Protein AF-A0A9N9FG71-F1 (afdb_monomer)

Secondary structure (DSSP, 8-state):
-HHHHHHHHHHHHHHHHHHHHHHHHHHHHHHHHHHHHHHHHHHHHHHHHHHHHHT--TTT-SS--GGGS--SS--SSSSTT----HHHHHHHHH-S-TTTS-HHHHHHHHHHHHHHS-HHHHHHHHTT-S-HHHHHHHHHHHHHHHHHHHHHHHHHHTT-

Solvent-accessible surface area (backbone atoms only — not comparable to full-atom values): 9304 Å² total; per-residue (Å²): 115,70,65,62,50,54,55,50,50,55,50,51,52,51,50,52,52,50,52,52,51,52,50,50,52,50,51,50,53,51,50,52,53,51,52,49,55,48,52,55,50,50,51,55,49,48,54,49,36,55,53,44,58,75,68,63,52,68,92,77,46,93,70,86,51,73,86,75,52,69,61,72,51,74,61,95,50,96,59,97,69,69,69,94,45,62,66,44,29,47,39,53,74,52,42,88,59,55,86,75,56,52,68,71,59,52,50,53,52,48,54,56,49,44,68,73,33,33,57,72,62,48,55,64,62,46,65,79,53,88,53,66,71,58,41,51,57,41,48,56,51,31,46,53,49,35,53,42,47,50,53,56,46,48,58,56,59,78,71,107

Organism: NCBI:txid144679

Foldseek 3Di:
DVVVVVVVVVVVVVVVVVVVVVVVVVVVVVVVVVVVVVLVVLVVLLVVLVVLVVVDDLVPDLADFLVSHSDQFDDPDPPPDPDDDLVRSCCSQCNVPVVPDDLVNLLVSLVVVLVVLPLVVLCVSCVSHPDPVRSVVNSVSSVSSNVSSVVSNVVSVVVD

Sequence (160 aa):
RQEARRRKEKKKEKERARILAEEEEREQRRREKIARRYREKIKKKRELYFNMWKNFDIDAFSTIKAENIPWPYYNQDDDNTKKISKEGITEFLFDNDSADINEPDRRRILRQEQIKFHPDRWHRWIAKMQSEQEKNKILDRVNKISQILNALWNEVVEKS

Radius of gyration: 24.55 Å; Cα contacts (8 Å, |Δi|>4): 84; chains: 1; bounding box: 60×27×77 Å

Mean predicted aligned error: 8.65 Å

Nearest PDB structures (foldseek):
  4yvm-assembly1_A  TM=4.236E-01  e=7.773E+00  Helicobacter pylori

Structure (mmCIF, N/CA/C/O backbone):
data_AF-A0A9N9FG71-F1
#
_entry.id   AF-A0A9N9FG71-F1
#
loop_
_atom_site.group_PDB
_atom_site.id
_atom_site.type_symbol
_atom_site.label_atom_id
_atom_site.label_alt_id
_atom_site.label_comp_id
_atom_site.label_asym_id
_atom_site.label_entity_id
_atom_site.label_seq_id
_atom_site.pdbx_PDB_ins_code
_atom_site.Cartn_x
_atom_site.Cartn_y
_atom_site.Cartn_z
_atom_site.occupancy
_atom_site.B_iso_or_equiv
_atom_site.auth_seq_id
_atom_site.auth_comp_id
_atom_site.auth_asym_id
_atom_site.auth_atom_id
_atom_site.pdbx_PDB_model_num
ATOM 1 N N . ARG A 1 1 ? 41.593 5.408 -51.453 1.00 65.19 1 ARG A N 1
ATOM 2 C CA . ARG A 1 1 ? 41.447 6.369 -50.317 1.00 65.19 1 ARG A CA 1
ATOM 3 C C . ARG A 1 1 ? 40.000 6.483 -49.800 1.00 65.19 1 ARG A C 1
ATOM 5 O O . ARG A 1 1 ? 39.817 6.472 -48.589 1.00 65.19 1 ARG A O 1
ATOM 12 N N . GLN A 1 2 ? 38.977 6.541 -50.664 1.00 75.12 2 GLN A N 1
ATOM 13 C CA . GLN A 1 2 ? 37.553 6.606 -50.266 1.00 75.12 2 GLN A CA 1
ATOM 14 C C . GLN A 1 2 ? 37.050 5.352 -49.521 1.00 75.12 2 GLN A C 1
ATOM 16 O O . GLN A 1 2 ? 36.333 5.460 -48.530 1.00 75.12 2 GLN A O 1
ATOM 21 N N . GLU A 1 3 ? 37.484 4.161 -49.936 1.00 74.25 3 GLU A N 1
ATOM 22 C CA . GLU A 1 3 ? 37.064 2.899 -49.313 1.00 74.25 3 GLU A CA 1
ATOM 23 C C . GLU A 1 3 ? 37.586 2.735 -47.873 1.00 74.25 3 GLU A C 1
ATOM 25 O O . GLU A 1 3 ? 36.864 2.283 -46.986 1.00 74.25 3 GLU A O 1
ATOM 30 N N . ALA A 1 4 ? 38.809 3.202 -47.600 1.00 80.31 4 ALA A N 1
ATOM 31 C CA . ALA A 1 4 ? 39.377 3.225 -46.253 1.00 80.31 4 ALA A CA 1
ATOM 32 C C . ALA A 1 4 ? 38.608 4.170 -45.307 1.00 80.31 4 ALA A C 1
ATOM 34 O O . ALA A 1 4 ? 38.436 3.849 -44.131 1.00 80.31 4 ALA A O 1
ATOM 35 N N . ARG A 1 5 ? 38.093 5.303 -45.818 1.00 80.00 5 ARG A N 1
ATOM 36 C CA . ARG A 1 5 ? 37.226 6.216 -45.051 1.00 80.00 5 ARG A CA 1
ATOM 37 C C . ARG A 1 5 ? 35.878 5.567 -44.727 1.00 80.00 5 ARG A C 1
ATOM 39 O O . ARG A 1 5 ? 35.532 5.494 -43.551 1.00 80.00 5 ARG A O 1
ATOM 46 N N . ARG A 1 6 ? 35.209 4.962 -45.717 1.00 80.81 6 ARG A N 1
ATOM 47 C CA . ARG A 1 6 ? 33.943 4.226 -45.517 1.00 80.81 6 ARG A CA 1
ATOM 48 C C . ARG A 1 6 ? 34.079 3.060 -44.531 1.00 80.81 6 ARG A C 1
ATOM 50 O O . ARG A 1 6 ? 33.210 2.855 -43.689 1.00 80.81 6 ARG A O 1
ATOM 57 N N . ARG A 1 7 ? 35.182 2.302 -44.585 1.00 82.19 7 ARG A N 1
ATOM 58 C CA . ARG A 1 7 ? 35.462 1.222 -43.618 1.00 82.19 7 ARG A CA 1
ATOM 59 C C . ARG A 1 7 ? 35.691 1.764 -42.199 1.00 82.19 7 ARG A C 1
ATOM 61 O O . ARG A 1 7 ? 35.254 1.133 -41.240 1.00 82.19 7 ARG A O 1
ATOM 68 N N . LYS A 1 8 ? 36.345 2.923 -42.048 1.00 85.44 8 LYS A N 1
ATOM 69 C CA . LYS A 1 8 ? 36.572 3.573 -40.743 1.00 85.44 8 LYS A CA 1
ATOM 70 C C . LYS A 1 8 ? 35.279 4.148 -40.154 1.00 85.44 8 LYS A C 1
ATOM 72 O O . LYS A 1 8 ? 35.066 4.016 -38.954 1.00 85.44 8 LYS A O 1
ATOM 77 N N . GLU A 1 9 ? 34.414 4.728 -40.981 1.00 84.31 9 GLU A N 1
ATOM 78 C CA . GLU A 1 9 ? 33.092 5.229 -40.577 1.00 84.31 9 GLU A CA 1
ATOM 79 C C . GLU A 1 9 ? 32.175 4.094 -40.120 1.00 84.31 9 GLU A C 1
ATOM 81 O O . GLU A 1 9 ? 31.698 4.139 -38.991 1.00 84.31 9 GLU A O 1
ATOM 86 N N . LYS A 1 10 ? 32.061 3.011 -40.902 1.00 86.44 10 LYS A N 1
ATOM 87 C CA . LYS A 1 10 ? 31.292 1.818 -40.501 1.00 86.44 10 LYS A CA 1
ATOM 88 C C . LYS A 1 10 ? 31.784 1.202 -39.189 1.00 86.44 10 LYS A C 1
ATOM 90 O O . LYS A 1 10 ? 30.981 0.723 -38.398 1.00 86.44 10 LYS A O 1
ATOM 95 N N . LYS A 1 11 ? 33.100 1.198 -38.935 1.00 86.00 11 LYS A N 1
ATOM 96 C CA . LYS A 1 11 ? 33.653 0.729 -37.650 1.00 86.00 11 LYS A CA 1
ATOM 97 C C . LYS A 1 11 ? 33.271 1.651 -36.489 1.00 86.00 11 LYS A C 1
ATOM 99 O O . LYS A 1 11 ? 32.897 1.150 -35.438 1.00 86.00 11 LYS A O 1
ATOM 104 N N . LYS A 1 12 ? 33.329 2.973 -36.678 1.00 88.94 12 LYS A N 1
ATOM 105 C CA . LYS A 1 12 ? 32.913 3.947 -35.654 1.00 88.94 12 LYS A CA 1
ATOM 106 C C . LYS A 1 12 ? 31.417 3.874 -35.359 1.00 88.94 12 LYS A C 1
ATOM 108 O O . LYS A 1 12 ? 31.029 3.999 -34.207 1.00 88.94 12 LYS A O 1
ATOM 113 N N . GLU A 1 13 ? 30.595 3.683 -36.382 1.00 88.88 13 GLU A N 1
ATOM 114 C CA . GLU A 1 13 ? 29.147 3.533 -36.243 1.00 88.88 13 GLU A CA 1
ATOM 115 C C . GLU A 1 13 ? 28.789 2.253 -35.483 1.00 88.88 13 GLU A C 1
ATOM 117 O O . GLU A 1 13 ? 28.036 2.313 -34.517 1.00 88.88 13 GLU A O 1
ATOM 122 N N . LYS A 1 14 ? 29.416 1.120 -35.832 1.00 90.06 14 LYS A N 1
ATOM 123 C CA . LYS A 1 14 ? 29.264 -0.135 -35.082 1.00 90.06 14 LYS A CA 1
ATOM 124 C C . LYS A 1 14 ? 29.703 -0.008 -33.625 1.00 90.06 14 LYS A C 1
ATOM 126 O O . LYS A 1 14 ? 29.020 -0.524 -32.751 1.00 90.06 14 LYS A O 1
ATOM 131 N N . GLU A 1 15 ? 30.810 0.683 -33.362 1.00 90.38 15 GLU A N 1
ATOM 132 C CA . GLU A 1 15 ? 31.286 0.894 -31.991 1.00 90.38 15 GLU A CA 1
ATOM 133 C C . GLU A 1 15 ? 30.321 1.775 -31.188 1.00 90.38 15 GLU A C 1
ATOM 135 O O . GLU A 1 15 ? 29.976 1.438 -30.062 1.00 90.38 15 GLU A O 1
ATOM 140 N N . ARG A 1 16 ? 29.806 2.859 -31.785 1.00 90.56 16 ARG A N 1
ATOM 141 C CA . ARG A 1 16 ? 28.787 3.715 -31.154 1.00 90.56 16 ARG A CA 1
ATOM 142 C C . ARG A 1 16 ? 27.496 2.955 -30.863 1.00 90.56 16 ARG A C 1
ATOM 144 O O . ARG A 1 16 ? 26.962 3.091 -29.770 1.00 90.56 16 ARG A O 1
ATOM 151 N N . ALA A 1 17 ? 27.026 2.144 -31.811 1.00 91.81 17 ALA A N 1
ATOM 152 C CA . ALA A 1 17 ? 25.844 1.309 -31.622 1.00 91.81 17 ALA A CA 1
ATOM 153 C C . ALA A 1 17 ? 26.053 0.277 -30.502 1.00 91.81 17 ALA A C 1
ATOM 155 O O . ALA A 1 17 ? 25.154 0.067 -29.694 1.00 91.81 17 ALA A O 1
ATOM 156 N N . ARG A 1 18 ? 27.250 -0.320 -30.407 1.00 92.69 18 ARG A N 1
ATOM 157 C CA . ARG A 1 18 ? 27.588 -1.258 -29.328 1.00 92.69 18 ARG A CA 1
ATOM 158 C C . ARG A 1 18 ? 27.595 -0.579 -27.959 1.00 92.69 18 ARG A C 1
ATOM 160 O O . ARG A 1 18 ? 27.042 -1.135 -27.022 1.00 92.69 18 ARG A O 1
ATOM 167 N N . ILE A 1 19 ? 28.194 0.609 -27.856 1.00 92.62 19 ILE A N 1
ATOM 168 C CA . ILE A 1 19 ? 28.235 1.383 -26.607 1.00 92.62 19 ILE A CA 1
ATOM 169 C C . ILE A 1 19 ? 26.820 1.777 -26.170 1.00 92.62 19 ILE A C 1
ATOM 171 O O . ILE A 1 19 ? 26.484 1.602 -25.005 1.00 92.62 19 ILE A O 1
ATOM 175 N N . LEU A 1 20 ? 25.984 2.253 -27.099 1.00 93.44 20 LEU A N 1
ATOM 176 C CA . LEU A 1 20 ? 24.602 2.632 -26.796 1.00 93.44 20 LEU A CA 1
ATOM 177 C C . LEU A 1 20 ? 23.775 1.429 -26.319 1.00 93.44 20 LEU A C 1
ATOM 179 O O . LEU A 1 20 ? 23.074 1.534 -25.319 1.00 93.44 20 LEU A O 1
ATOM 183 N N . ALA A 1 21 ? 23.903 0.281 -26.991 1.00 92.31 21 ALA A N 1
ATOM 184 C CA . ALA A 1 21 ? 23.223 -0.946 -26.584 1.00 92.31 21 ALA A CA 1
ATOM 185 C C . ALA A 1 21 ? 23.689 -1.437 -25.202 1.00 92.31 21 ALA A C 1
ATOM 187 O O . ALA A 1 21 ? 22.872 -1.869 -24.395 1.00 92.31 21 ALA A O 1
ATOM 188 N N . GLU A 1 22 ? 24.988 -1.339 -24.896 1.00 93.62 22 GLU A N 1
ATOM 189 C CA . GLU A 1 22 ? 25.521 -1.702 -23.577 1.00 93.62 22 GLU A CA 1
ATOM 190 C C . GLU A 1 22 ? 25.025 -0.749 -22.474 1.00 93.62 22 GLU A C 1
ATOM 192 O O . GLU A 1 22 ? 24.745 -1.180 -21.353 1.00 93.62 22 GLU A O 1
ATOM 197 N N . GLU A 1 23 ? 24.898 0.546 -22.773 1.00 93.00 23 GLU A N 1
ATOM 198 C CA . GLU A 1 23 ? 24.355 1.540 -21.844 1.00 93.00 23 GLU A CA 1
ATOM 199 C C . GLU A 1 23 ? 22.861 1.311 -21.578 1.00 93.00 23 GLU A C 1
ATOM 201 O O . GLU A 1 23 ? 22.437 1.315 -20.419 1.00 93.00 23 GLU A O 1
ATOM 206 N N . GLU A 1 24 ? 22.082 1.026 -22.623 1.00 92.44 24 GLU A N 1
ATOM 207 C CA . GLU A 1 24 ? 20.663 0.686 -22.513 1.00 92.44 24 GLU A CA 1
ATOM 208 C C . GLU A 1 24 ? 20.455 -0.609 -21.716 1.00 92.44 24 GLU A C 1
ATOM 210 O O . GLU A 1 24 ? 19.662 -0.633 -20.772 1.00 92.44 24 GLU A O 1
ATOM 215 N N . GLU A 1 25 ? 21.233 -1.657 -22.000 1.00 93.75 25 GLU A N 1
ATOM 216 C CA . GLU A 1 25 ? 21.188 -2.915 -21.249 1.00 93.75 25 GLU A CA 1
ATOM 217 C C . GLU A 1 25 ? 21.558 -2.700 -19.772 1.00 93.75 25 GLU A C 1
ATOM 219 O O . GLU A 1 25 ? 20.933 -3.261 -18.863 1.00 93.75 25 GLU A O 1
ATOM 224 N N . ARG A 1 26 ? 2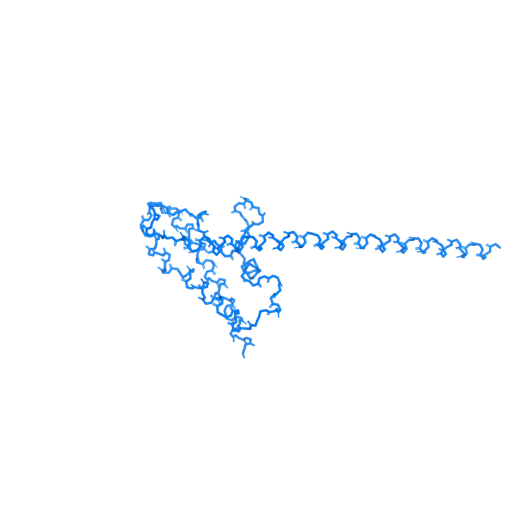2.560 -1.858 -19.494 1.00 93.06 26 ARG A N 1
ATOM 225 C CA . ARG A 1 26 ? 22.974 -1.526 -18.125 1.00 93.06 26 ARG A CA 1
ATOM 226 C C . ARG A 1 26 ? 21.880 -0.769 -17.376 1.00 93.06 26 ARG A C 1
ATOM 228 O O . ARG A 1 26 ? 21.626 -1.077 -16.206 1.00 93.06 26 ARG A O 1
ATOM 235 N N . GLU A 1 27 ? 21.238 0.193 -18.024 1.00 91.56 27 GLU A N 1
ATOM 236 C CA . GLU A 1 27 ? 20.142 0.963 -17.440 1.00 91.56 27 GLU A CA 1
ATOM 237 C C . GLU A 1 27 ? 18.903 0.085 -17.218 1.00 91.56 27 GLU A C 1
ATOM 239 O O . GLU A 1 27 ? 18.298 0.132 -16.143 1.00 91.56 27 GLU A O 1
ATOM 244 N N . GLN A 1 28 ? 18.580 -0.806 -18.156 1.00 91.50 28 GLN A N 1
ATOM 245 C CA . GLN A 1 28 ? 17.510 -1.785 -17.991 1.00 91.50 28 GLN A CA 1
ATOM 246 C C . GLN A 1 28 ? 17.776 -2.710 -16.796 1.00 91.50 28 GLN A C 1
ATOM 248 O O . GLN A 1 28 ? 16.940 -2.810 -15.894 1.00 91.50 28 GLN A O 1
ATOM 253 N N . ARG A 1 29 ? 18.978 -3.293 -16.696 1.00 92.38 29 ARG A N 1
ATOM 254 C CA . ARG A 1 29 ? 19.379 -4.118 -15.540 1.00 92.38 29 ARG A CA 1
ATOM 255 C C . ARG A 1 29 ? 19.304 -3.344 -14.225 1.00 92.38 29 ARG A C 1
ATOM 257 O O . ARG A 1 29 ? 18.934 -3.904 -13.188 1.00 92.38 29 ARG A O 1
ATOM 264 N N . ARG A 1 30 ? 19.649 -2.052 -14.232 1.00 91.38 30 ARG A N 1
ATOM 265 C CA . ARG A 1 30 ? 19.538 -1.185 -13.051 1.00 91.38 30 ARG A CA 1
ATOM 266 C C . ARG A 1 30 ? 18.079 -1.005 -12.635 1.00 91.38 30 ARG A C 1
ATOM 268 O O . ARG A 1 30 ? 17.775 -1.175 -11.451 1.00 91.38 30 ARG A O 1
ATOM 275 N N . ARG A 1 31 ? 17.185 -0.712 -13.581 1.00 88.56 31 ARG A N 1
ATOM 276 C CA . ARG A 1 31 ? 15.739 -0.571 -13.340 1.00 88.56 31 ARG A CA 1
ATOM 277 C C . ARG A 1 31 ? 15.128 -1.865 -12.824 1.00 88.56 31 ARG A C 1
ATOM 279 O O . ARG A 1 31 ? 14.450 -1.844 -11.800 1.00 88.56 31 ARG A O 1
ATOM 286 N N . GLU A 1 32 ? 15.448 -2.995 -13.446 1.00 88.25 32 GLU A N 1
ATOM 287 C CA . GLU A 1 32 ? 14.991 -4.320 -13.015 1.00 88.25 32 GLU A CA 1
ATOM 288 C C . GLU A 1 32 ? 15.451 -4.644 -11.591 1.00 88.25 32 GLU A C 1
ATOM 290 O O . GLU A 1 32 ? 14.663 -5.111 -10.767 1.00 88.25 32 GLU A O 1
ATOM 295 N N . LYS A 1 33 ? 16.710 -4.336 -11.256 1.00 89.50 33 LYS A N 1
ATOM 296 C CA . LYS A 1 33 ? 17.247 -4.534 -9.903 1.00 89.50 33 LYS A CA 1
ATOM 297 C C . LYS A 1 33 ? 16.529 -3.670 -8.866 1.00 89.50 33 LYS A C 1
ATOM 299 O O . LYS A 1 33 ? 16.273 -4.148 -7.758 1.00 89.50 33 LYS A O 1
ATOM 304 N N . ILE A 1 34 ? 16.220 -2.414 -9.194 1.00 86.81 34 ILE A N 1
ATOM 305 C CA . ILE A 1 34 ? 15.466 -1.508 -8.314 1.00 86.81 34 ILE A CA 1
ATOM 306 C C . ILE A 1 34 ? 14.036 -2.023 -8.133 1.00 86.81 34 ILE A C 1
ATOM 308 O O . ILE A 1 34 ? 13.595 -2.183 -6.995 1.00 86.81 34 ILE A O 1
ATOM 312 N N . ALA A 1 35 ? 13.354 -2.363 -9.226 1.00 84.06 35 ALA A N 1
ATOM 313 C CA . ALA A 1 35 ? 11.994 -2.889 -9.201 1.00 84.06 35 ALA A CA 1
ATOM 314 C C . ALA A 1 35 ? 11.907 -4.199 -8.404 1.00 84.06 35 ALA A C 1
ATOM 316 O O . ALA A 1 35 ? 11.020 -4.358 -7.568 1.00 84.06 35 ALA A O 1
ATOM 317 N N . ARG A 1 36 ? 12.872 -5.112 -8.574 1.00 85.56 36 ARG A N 1
ATOM 318 C CA . ARG A 1 36 ? 12.936 -6.363 -7.803 1.00 85.56 36 ARG A CA 1
ATOM 319 C C . ARG A 1 36 ? 13.084 -6.103 -6.307 1.00 85.56 36 ARG A C 1
ATOM 321 O O . ARG A 1 36 ? 12.324 -6.652 -5.517 1.00 85.56 36 ARG A O 1
ATOM 328 N N . ARG A 1 37 ? 14.022 -5.233 -5.915 1.00 86.31 37 ARG A N 1
ATOM 329 C CA . ARG A 1 37 ? 14.210 -4.847 -4.505 1.00 86.31 37 ARG A CA 1
ATOM 330 C C . ARG A 1 37 ? 12.957 -4.204 -3.921 1.00 86.31 37 ARG A C 1
ATOM 332 O O . ARG A 1 37 ? 12.653 -4.414 -2.752 1.00 86.31 37 ARG A O 1
ATOM 339 N N . TYR A 1 38 ? 12.252 -3.409 -4.717 1.00 82.75 38 TYR A N 1
ATOM 340 C CA . TYR A 1 38 ? 11.008 -2.780 -4.302 1.00 82.75 38 TYR A CA 1
ATOM 341 C C . TYR A 1 38 ? 9.899 -3.818 -4.071 1.00 82.75 38 TYR A C 1
ATOM 343 O O . TYR A 1 38 ? 9.329 -3.847 -2.982 1.00 82.75 38 TYR A O 1
ATOM 351 N N . ARG A 1 39 ? 9.699 -4.758 -5.004 1.00 82.12 39 ARG A N 1
ATOM 352 C CA . ARG A 1 39 ? 8.758 -5.883 -4.842 1.00 82.12 39 ARG A CA 1
ATOM 353 C C . ARG A 1 39 ? 9.065 -6.737 -3.611 1.00 82.12 39 ARG A C 1
ATOM 355 O O . ARG A 1 39 ? 8.173 -7.022 -2.819 1.00 82.12 39 ARG A O 1
ATOM 362 N N . GLU A 1 40 ? 10.333 -7.088 -3.392 1.00 85.44 40 GLU A N 1
ATOM 363 C CA . GLU A 1 40 ? 10.756 -7.844 -2.202 1.00 85.44 40 GLU A CA 1
ATOM 364 C C . GLU A 1 40 ? 10.428 -7.105 -0.894 1.00 85.44 40 GLU A C 1
ATOM 366 O O . GLU A 1 40 ? 10.014 -7.728 0.087 1.00 85.44 40 GLU A O 1
ATOM 371 N N . LYS A 1 41 ? 10.585 -5.775 -0.868 1.00 83.56 41 LYS A N 1
ATOM 372 C CA . LYS A 1 41 ? 10.220 -4.949 0.291 1.00 83.56 41 LYS A CA 1
ATOM 373 C C . LYS A 1 41 ? 8.712 -4.941 0.531 1.00 83.56 41 LYS A C 1
ATOM 375 O O . LYS A 1 41 ? 8.299 -5.144 1.673 1.00 83.56 41 LY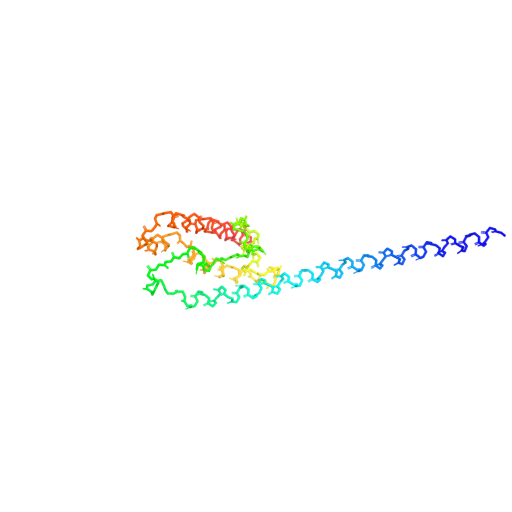S A O 1
ATOM 380 N N . ILE A 1 42 ? 7.906 -4.743 -0.514 1.00 82.25 42 ILE A N 1
ATOM 381 C CA . ILE A 1 42 ? 6.439 -4.772 -0.408 1.00 82.25 42 ILE A CA 1
ATOM 382 C C . ILE A 1 42 ? 5.979 -6.134 0.099 1.00 82.25 42 ILE A C 1
ATOM 384 O O . ILE A 1 42 ? 5.220 -6.188 1.063 1.00 82.25 42 ILE A O 1
ATOM 388 N N . LYS A 1 43 ? 6.498 -7.229 -0.468 1.00 84.50 43 LYS A N 1
ATOM 389 C CA . LYS A 1 43 ? 6.160 -8.593 -0.045 1.00 84.50 43 LYS A CA 1
ATOM 390 C C . LYS A 1 43 ? 6.397 -8.805 1.452 1.00 84.50 43 LYS A C 1
ATOM 392 O O . LYS A 1 43 ? 5.473 -9.185 2.167 1.00 84.50 43 LYS A O 1
ATOM 397 N N . LYS A 1 44 ? 7.591 -8.466 1.953 1.00 85.50 44 LYS A N 1
ATOM 398 C CA . LYS A 1 44 ? 7.909 -8.556 3.391 1.00 85.50 44 LYS A CA 1
ATOM 399 C C . LYS A 1 44 ? 6.974 -7.702 4.249 1.00 85.50 44 LYS A C 1
ATOM 401 O O . LYS A 1 44 ? 6.585 -8.104 5.340 1.00 85.50 44 LYS A O 1
ATOM 406 N N . LYS A 1 45 ? 6.601 -6.511 3.776 1.00 83.44 45 LYS A N 1
ATOM 407 C CA . LYS A 1 45 ? 5.677 -5.626 4.497 1.00 83.44 45 LYS A CA 1
ATOM 408 C C . LYS A 1 45 ? 4.242 -6.152 4.489 1.00 83.44 45 LYS A C 1
ATOM 410 O O . LYS A 1 45 ? 3.581 -6.033 5.512 1.00 83.44 45 LYS A O 1
ATOM 415 N N . ARG A 1 46 ? 3.784 -6.785 3.406 1.00 85.50 46 ARG A N 1
ATOM 416 C CA . ARG A 1 46 ? 2.493 -7.494 3.359 1.00 85.50 46 ARG A CA 1
ATOM 417 C C . ARG A 1 46 ? 2.473 -8.659 4.345 1.00 85.50 46 ARG A C 1
ATOM 419 O O . ARG A 1 46 ? 1.522 -8.791 5.106 1.00 85.50 46 ARG A O 1
ATOM 426 N N . GLU A 1 47 ? 3.538 -9.458 4.391 1.00 86.44 47 GLU A N 1
ATOM 427 C CA . GLU A 1 47 ? 3.684 -10.541 5.375 1.00 86.44 47 GLU A CA 1
ATOM 428 C C . GLU A 1 47 ? 3.600 -10.004 6.812 1.00 86.44 47 GLU A C 1
ATOM 430 O O . GLU A 1 47 ? 2.828 -10.518 7.624 1.00 86.44 47 GLU A O 1
ATOM 435 N N . LEU A 1 48 ? 4.320 -8.916 7.111 1.00 85.62 48 LEU A N 1
ATOM 436 C CA . LEU A 1 48 ? 4.233 -8.234 8.405 1.00 85.62 48 LEU A CA 1
ATOM 437 C C . LEU A 1 48 ? 2.827 -7.698 8.686 1.00 85.62 48 LEU A C 1
ATOM 439 O O . LEU A 1 48 ? 2.330 -7.893 9.787 1.00 85.62 48 LEU A O 1
ATOM 443 N N . TYR A 1 49 ? 2.163 -7.083 7.708 1.00 89.12 49 TYR A N 1
ATOM 444 C CA . TYR A 1 49 ? 0.792 -6.585 7.828 1.00 89.12 49 TYR A CA 1
ATOM 445 C C . TYR A 1 49 ? -0.194 -7.695 8.204 1.00 89.12 49 TYR A C 1
ATOM 447 O O . TYR A 1 49 ? -0.970 -7.538 9.147 1.00 89.12 49 TYR A O 1
ATOM 455 N N . PHE A 1 50 ? -0.138 -8.845 7.525 1.00 84.75 50 PHE A N 1
ATOM 456 C CA . PHE A 1 50 ? -0.999 -9.979 7.858 1.00 84.75 50 PHE A CA 1
ATOM 457 C C . PHE A 1 50 ? -0.687 -10.543 9.245 1.00 84.75 50 PHE A C 1
ATOM 459 O O . PHE A 1 50 ? -1.608 -10.878 9.987 1.00 84.75 50 PHE A O 1
ATOM 466 N N . ASN A 1 51 ? 0.591 -10.617 9.620 1.00 85.81 51 ASN A N 1
ATOM 467 C CA . ASN A 1 51 ? 0.997 -11.077 10.948 1.00 85.81 51 ASN A CA 1
ATOM 468 C C . ASN A 1 51 ? 0.579 -10.104 12.056 1.00 85.81 51 ASN A C 1
ATOM 470 O O . ASN A 1 51 ? 0.116 -10.545 13.104 1.00 85.81 51 ASN A O 1
ATOM 474 N N . MET A 1 52 ? 0.682 -8.795 11.818 1.00 85.62 52 MET A N 1
ATOM 475 C CA . MET A 1 52 ? 0.193 -7.775 12.740 1.00 85.62 52 MET A CA 1
ATOM 476 C C . MET A 1 52 ? -1.305 -7.941 12.954 1.00 85.62 52 MET A C 1
ATOM 478 O O . MET A 1 52 ? -1.712 -8.063 14.097 1.00 85.62 52 MET A O 1
ATOM 482 N N . TRP A 1 53 ? -2.108 -8.055 11.891 1.00 87.19 53 TRP A N 1
ATOM 483 C CA . TRP A 1 53 ? -3.555 -8.259 12.019 1.00 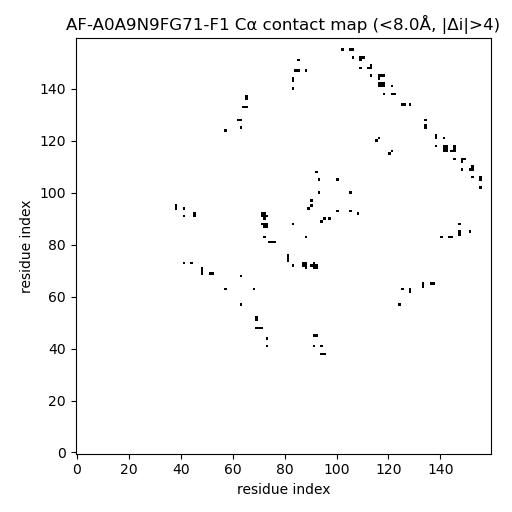87.19 53 TRP A CA 1
ATOM 484 C C . TRP A 1 53 ? -3.949 -9.544 12.752 1.00 87.19 53 TRP A C 1
ATOM 486 O O . TRP A 1 53 ? -4.956 -9.534 13.452 1.00 87.19 53 TRP A O 1
ATOM 496 N N . LYS A 1 54 ? -3.179 -10.633 12.625 1.00 83.94 54 LYS A N 1
ATOM 497 C CA . LYS A 1 54 ? -3.423 -11.874 13.387 1.00 83.94 54 LYS A CA 1
ATOM 498 C C . LYS A 1 54 ? -3.263 -11.676 14.892 1.00 83.94 54 LYS A C 1
ATOM 500 O O . LYS A 1 54 ? -4.000 -12.278 15.660 1.00 83.94 54 LYS A O 1
ATOM 505 N N . ASN A 1 55 ? -2.309 -10.839 15.283 1.00 79.44 55 ASN A N 1
ATOM 506 C CA . ASN A 1 55 ? -1.994 -10.546 16.678 1.00 79.44 55 ASN A CA 1
ATOM 507 C C . ASN A 1 55 ? -2.624 -9.227 17.153 1.00 79.44 55 ASN A C 1
ATOM 509 O O . ASN A 1 55 ? -2.339 -8.772 18.259 1.00 79.44 55 ASN A O 1
ATOM 513 N N . PHE A 1 56 ? -3.427 -8.572 16.308 1.00 79.06 56 PHE A N 1
ATOM 514 C CA . PHE A 1 56 ? -4.002 -7.271 16.608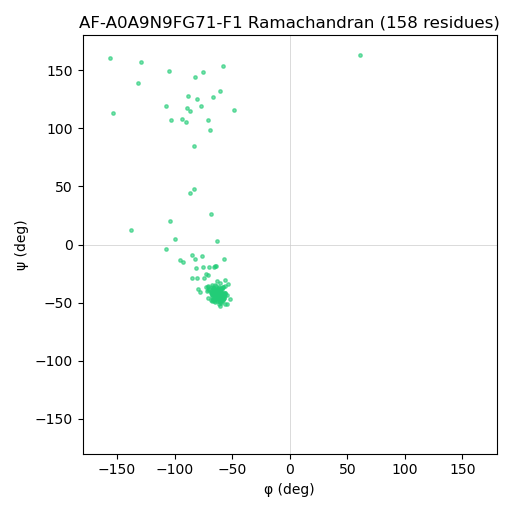 1.00 79.06 56 PHE A CA 1
ATOM 515 C C . PHE A 1 56 ? -5.254 -7.460 17.459 1.00 79.06 56 PHE A C 1
ATOM 517 O O . PHE A 1 56 ? -6.372 -7.514 16.946 1.00 79.06 56 PHE A O 1
ATOM 524 N N . ASP A 1 57 ? -5.038 -7.580 18.764 1.00 71.06 57 ASP A N 1
ATOM 525 C CA . ASP A 1 57 ? -6.096 -7.627 19.763 1.00 71.06 57 ASP A CA 1
ATOM 526 C C . ASP A 1 57 ? -6.215 -6.282 20.480 1.00 71.06 57 ASP A C 1
ATOM 528 O O . ASP A 1 57 ? -5.388 -5.893 21.298 1.00 71.06 57 ASP A O 1
ATOM 532 N N . ILE A 1 58 ? -7.280 -5.562 20.163 1.00 64.38 58 ILE A N 1
ATOM 533 C CA . ILE A 1 58 ? -7.536 -4.218 20.677 1.00 64.38 58 ILE A CA 1
ATOM 534 C C . ILE A 1 58 ? -7.989 -4.199 22.118 1.00 64.38 58 ILE A C 1
ATOM 536 O O . ILE A 1 58 ? -7.709 -3.222 22.809 1.00 64.38 58 ILE A O 1
ATOM 540 N N . ASP A 1 59 ? -8.646 -5.255 22.584 1.00 64.00 59 ASP A N 1
ATOM 541 C CA . ASP A 1 59 ? -9.020 -5.334 23.989 1.00 64.00 59 ASP A CA 1
ATOM 542 C C . ASP A 1 59 ? -7.797 -5.661 24.863 1.00 64.00 59 ASP A C 1
ATOM 544 O O . ASP A 1 59 ? -7.783 -5.312 26.044 1.00 64.00 59 ASP A O 1
ATOM 548 N N . ALA A 1 60 ? -6.728 -6.208 24.269 1.00 62.22 60 ALA A N 1
ATOM 549 C CA . ALA A 1 60 ? -5.426 -6.367 24.914 1.00 62.22 60 ALA A CA 1
ATOM 550 C C . ALA A 1 60 ? -4.559 -5.089 24.902 1.00 62.22 60 ALA A C 1
ATOM 552 O O . ALA A 1 60 ? -3.639 -4.966 25.716 1.00 62.22 60 ALA A O 1
ATOM 553 N N . PHE A 1 61 ? -4.822 -4.118 24.017 1.00 63.34 61 PHE A N 1
ATOM 554 C CA . PHE A 1 61 ? -4.044 -2.877 23.954 1.00 63.34 61 PHE A CA 1
ATOM 555 C C . PHE A 1 61 ? -4.633 -1.792 24.865 1.00 63.34 61 PHE A C 1
ATOM 557 O O . PHE A 1 61 ? -5.593 -1.107 24.519 1.00 63.34 61 PHE A O 1
ATOM 564 N N . SER A 1 62 ? -3.977 -1.541 26.002 1.00 59.69 62 SER A N 1
ATOM 565 C CA . SER A 1 62 ? -4.293 -0.410 26.892 1.00 59.69 62 SER A CA 1
ATOM 566 C C . SER A 1 62 ? -4.047 0.962 26.244 1.00 59.69 62 SER A C 1
ATOM 568 O O . SER A 1 62 ? -4.564 1.980 26.704 1.00 59.69 62 SER A O 1
ATOM 570 N N . THR A 1 63 ? -3.255 1.025 25.169 1.00 66.62 63 THR A N 1
ATOM 571 C CA . THR A 1 63 ? -3.013 2.246 24.392 1.00 66.62 63 THR A CA 1
ATOM 572 C C . THR A 1 63 ? -2.653 1.889 22.950 1.00 66.62 63 THR A C 1
ATOM 574 O O . THR A 1 63 ? -1.591 1.329 22.680 1.00 66.62 63 THR A O 1
ATOM 577 N N . ILE A 1 64 ? -3.524 2.239 22.002 1.00 74.75 64 ILE A N 1
ATOM 578 C CA . ILE A 1 64 ? -3.253 2.097 20.567 1.00 74.75 64 ILE A CA 1
ATOM 579 C C . ILE A 1 64 ? -2.560 3.369 20.085 1.00 74.75 64 ILE A C 1
ATOM 581 O O . ILE A 1 64 ? -3.058 4.469 20.302 1.00 74.75 64 ILE A O 1
ATOM 585 N N . LYS A 1 65 ? -1.415 3.223 19.419 1.00 78.94 65 LYS A N 1
ATOM 586 C CA . LYS A 1 65 ? -0.761 4.314 18.685 1.00 78.94 65 LYS A CA 1
ATOM 587 C C . LYS A 1 65 ? -0.978 4.114 17.193 1.00 78.94 65 LYS A C 1
ATOM 589 O O . LYS A 1 65 ? -1.012 2.974 16.729 1.00 78.94 65 LYS A O 1
ATOM 594 N N . ALA A 1 66 ? -1.045 5.198 16.430 1.00 78.94 66 ALA A N 1
ATOM 595 C CA . ALA A 1 66 ? -1.191 5.172 14.980 1.00 78.94 66 ALA A CA 1
ATOM 596 C C . ALA A 1 66 ? -0.077 4.367 14.296 1.00 78.94 66 ALA A C 1
ATOM 598 O O . ALA A 1 66 ? -0.306 3.754 13.260 1.00 78.94 66 ALA A O 1
ATOM 599 N N . GLU A 1 67 ? 1.119 4.339 14.876 1.00 78.88 67 GLU A N 1
ATOM 600 C CA . GLU A 1 67 ? 2.272 3.574 14.381 1.00 78.88 67 GLU A CA 1
ATOM 601 C C . GLU A 1 67 ? 2.109 2.058 14.560 1.00 78.88 67 GLU A C 1
ATOM 603 O O . GLU A 1 67 ? 2.654 1.282 13.780 1.00 78.88 67 GLU A O 1
ATOM 608 N N . ASN A 1 68 ? 1.312 1.634 15.545 1.00 79.00 68 ASN A N 1
ATOM 609 C CA . ASN A 1 68 ? 1.066 0.223 15.842 1.00 79.00 68 ASN A CA 1
ATOM 610 C C . ASN A 1 68 ? -0.060 -0.365 14.982 1.00 79.00 68 ASN A C 1
ATOM 612 O O . ASN A 1 68 ? -0.295 -1.573 15.014 1.00 79.00 68 ASN A O 1
ATOM 616 N N . ILE A 1 69 ? -0.778 0.475 14.233 1.00 84.62 69 ILE A N 1
ATOM 617 C CA . ILE A 1 69 ? -1.862 0.032 13.366 1.00 84.62 69 ILE A CA 1
ATOM 618 C C . ILE A 1 69 ? -1.264 -0.504 12.060 1.00 84.62 69 ILE A C 1
ATOM 620 O O . ILE A 1 69 ? -0.532 0.215 11.375 1.00 84.62 69 ILE A O 1
ATOM 624 N N . PRO A 1 70 ? -1.591 -1.744 11.667 1.00 87.88 70 PRO A N 1
ATOM 625 C CA . PRO A 1 70 ? -1.189 -2.277 10.373 1.00 87.88 70 PRO A CA 1
ATOM 626 C C . PRO A 1 70 ? -1.943 -1.566 9.243 1.00 87.88 70 PRO A C 1
ATOM 628 O O . PRO A 1 70 ? -3.083 -1.900 8.936 1.00 87.88 70 PRO A O 1
ATOM 631 N N . TRP A 1 71 ? -1.309 -0.580 8.608 1.00 89.06 71 TRP A N 1
ATOM 632 C CA . TRP A 1 71 ? -1.888 0.156 7.480 1.00 89.06 71 TRP A CA 1
ATOM 633 C C . TRP A 1 71 ? -1.715 -0.595 6.149 1.00 89.06 71 TRP A C 1
ATOM 635 O O . TRP A 1 71 ? -0.660 -1.194 5.931 1.00 89.06 71 TRP A O 1
ATOM 645 N N . PRO A 1 72 ? -2.692 -0.540 5.221 1.00 89.06 72 PRO A N 1
ATOM 646 C CA . PRO A 1 72 ? -2.683 -1.323 3.988 1.00 89.06 72 PRO A CA 1
ATOM 647 C C . PRO A 1 72 ? -1.920 -0.597 2.867 1.00 89.06 72 PRO A C 1
ATOM 649 O O . PRO A 1 72 ? -2.402 -0.486 1.743 1.00 89.06 72 PRO A O 1
ATOM 652 N N . TYR A 1 73 ? -0.759 -0.025 3.182 1.00 84.12 73 TYR A N 1
ATOM 653 C CA . TYR A 1 73 ? 0.097 0.653 2.212 1.00 84.12 73 TYR A CA 1
ATOM 654 C C . TYR A 1 73 ? 1.550 0.690 2.677 1.00 84.12 73 TYR A C 1
ATOM 656 O O . TYR A 1 73 ? 1.852 0.566 3.866 1.00 84.12 73 TYR A O 1
ATOM 664 N N . TYR A 1 74 ? 2.459 0.902 1.727 1.00 70.19 74 TYR A N 1
ATOM 665 C CA . TYR A 1 74 ? 3.886 1.006 1.997 1.00 70.19 74 TYR A CA 1
ATOM 666 C C . TYR A 1 74 ? 4.383 2.450 1.866 1.00 70.19 74 TYR A C 1
ATOM 668 O O . TYR A 1 74 ? 4.347 3.034 0.786 1.00 70.19 74 TYR A O 1
ATOM 676 N N . ASN A 1 75 ? 4.909 3.004 2.962 1.00 62.38 75 ASN A N 1
ATOM 677 C CA . ASN A 1 75 ? 5.727 4.213 2.918 1.00 62.38 75 ASN A CA 1
ATOM 678 C C . ASN A 1 75 ? 7.186 3.803 2.720 1.00 62.38 75 ASN A C 1
ATOM 680 O O . ASN A 1 75 ? 7.766 3.087 3.532 1.00 62.38 75 ASN A O 1
ATOM 684 N N . GLN A 1 76 ? 7.759 4.226 1.596 1.00 49.88 76 GLN A N 1
ATOM 685 C CA . GLN A 1 76 ? 9.138 3.910 1.215 1.00 49.88 76 GLN A CA 1
ATOM 686 C C . GLN A 1 76 ? 10.193 4.522 2.150 1.00 49.88 76 GLN A C 1
ATOM 688 O O . GLN A 1 76 ? 11.310 4.013 2.169 1.00 49.88 76 GLN A O 1
ATOM 693 N N . ASP A 1 77 ? 9.831 5.546 2.923 1.00 47.59 77 ASP A N 1
ATOM 694 C CA . ASP A 1 77 ? 10.715 6.255 3.842 1.00 47.59 77 ASP A CA 1
ATOM 695 C C . ASP A 1 77 ? 10.009 6.383 5.197 1.00 47.59 77 ASP A C 1
ATOM 697 O O . ASP A 1 77 ? 8.811 6.672 5.237 1.00 47.59 77 ASP A O 1
ATOM 701 N N . ASP A 1 78 ? 10.748 6.183 6.293 1.00 44.38 78 ASP A N 1
ATOM 702 C CA . ASP A 1 78 ? 10.311 6.446 7.679 1.00 44.38 78 ASP A CA 1
ATOM 703 C C . ASP A 1 78 ? 10.017 7.939 7.934 1.00 44.38 78 ASP A C 1
ATOM 705 O O . ASP A 1 78 ? 9.662 8.340 9.041 1.00 44.38 78 ASP A O 1
ATOM 709 N N . ASP A 1 79 ? 10.131 8.770 6.897 1.00 39.75 79 ASP A N 1
ATOM 710 C CA . ASP A 1 79 ? 9.648 10.133 6.915 1.00 39.75 79 ASP A CA 1
ATOM 711 C C . ASP A 1 79 ? 8.125 10.119 6.736 1.00 39.75 79 ASP A C 1
ATOM 713 O O . ASP A 1 79 ? 7.571 9.611 5.755 1.00 39.75 79 ASP A O 1
ATOM 717 N N . ASN A 1 80 ? 7.436 10.637 7.746 1.00 43.38 80 ASN A N 1
ATOM 718 C CA . ASN A 1 80 ? 6.023 10.435 8.082 1.00 43.38 80 ASN A CA 1
ATOM 719 C C . ASN A 1 80 ? 5.022 11.057 7.070 1.00 43.38 80 ASN A C 1
ATOM 721 O O . ASN A 1 80 ? 3.906 11.431 7.432 1.00 43.38 80 ASN A O 1
ATOM 725 N N . THR A 1 81 ? 5.412 11.221 5.801 1.00 42.94 81 THR A N 1
ATOM 726 C CA . THR A 1 81 ? 4.738 12.062 4.800 1.00 42.94 81 THR A CA 1
ATOM 727 C C . THR A 1 81 ? 4.610 11.456 3.397 1.00 42.94 81 THR A C 1
ATOM 729 O O . THR A 1 81 ? 4.162 12.151 2.480 1.00 42.94 81 THR A O 1
ATOM 732 N N . LYS A 1 82 ? 4.855 10.152 3.186 1.00 51.34 82 LYS A N 1
ATOM 733 C CA . LYS A 1 82 ? 4.303 9.494 1.985 1.00 51.34 82 LYS A CA 1
ATOM 734 C C . LYS A 1 82 ? 2.782 9.356 2.147 1.00 51.34 82 LYS A C 1
ATOM 736 O O . LYS A 1 82 ? 2.266 8.655 3.015 1.00 51.34 82 LYS A O 1
ATOM 741 N N . LYS A 1 83 ? 2.071 10.185 1.375 1.00 67.56 83 LYS A N 1
ATOM 742 C CA . LYS A 1 83 ? 0.618 10.373 1.404 1.00 67.56 83 LYS A CA 1
ATOM 743 C C . LYS A 1 83 ? -0.075 9.054 1.080 1.00 67.56 83 LYS A C 1
ATOM 745 O O . LYS A 1 83 ? 0.225 8.442 0.064 1.00 67.56 83 LYS A O 1
ATOM 750 N N . ILE A 1 84 ? -1.069 8.692 1.889 1.00 84.19 84 ILE A N 1
ATOM 751 C CA . ILE A 1 84 ? -2.057 7.661 1.543 1.00 84.19 84 ILE A CA 1
ATOM 752 C C . ILE A 1 84 ? -2.575 7.958 0.134 1.00 84.19 84 ILE A C 1
ATOM 754 O O . ILE A 1 84 ? -3.169 9.024 -0.080 1.00 84.19 84 ILE A O 1
ATOM 758 N N . SER A 1 85 ? -2.303 7.053 -0.800 1.00 87.12 85 SER A N 1
ATOM 759 C CA . SER A 1 85 ? -2.687 7.155 -2.204 1.00 87.12 85 SER A CA 1
ATOM 760 C C . SER A 1 85 ? -3.387 5.882 -2.652 1.00 87.12 85 SER A C 1
ATOM 762 O O . SER A 1 85 ? -3.215 4.807 -2.065 1.00 87.12 85 SER A O 1
ATOM 764 N N . LYS A 1 86 ? -4.190 6.014 -3.704 1.00 88.75 86 LYS A N 1
ATOM 765 C CA . LYS A 1 86 ? -4.903 4.891 -4.302 1.00 88.75 86 LYS A CA 1
ATOM 766 C C . LYS A 1 86 ? -3.930 3.885 -4.903 1.00 88.75 86 LYS A C 1
ATOM 768 O O . LYS A 1 86 ? -4.085 2.686 -4.689 1.00 88.75 86 LYS A O 1
ATOM 773 N N . GLU A 1 87 ? -2.908 4.371 -5.593 1.00 85.62 87 GLU A N 1
ATOM 774 C CA . GLU A 1 87 ? -1.887 3.564 -6.260 1.00 85.62 87 GLU A CA 1
ATOM 775 C C . GLU A 1 87 ? -1.101 2.745 -5.234 1.00 85.62 87 GLU A C 1
ATOM 777 O O . GLU A 1 87 ? -0.945 1.542 -5.409 1.00 85.62 87 GLU A O 1
ATOM 782 N N . GLY A 1 88 ? -0.702 3.363 -4.116 1.00 85.62 88 GLY A N 1
ATOM 783 C CA . GLY A 1 88 ? 0.047 2.683 -3.059 1.00 85.62 88 GLY A CA 1
ATOM 784 C C . GLY A 1 88 ? -0.767 1.605 -2.341 1.00 85.62 88 GLY A C 1
ATOM 785 O O . GLY A 1 88 ? -0.231 0.542 -2.039 1.00 85.62 88 GLY A O 1
ATOM 786 N N . ILE A 1 89 ? -2.062 1.843 -2.097 1.00 89.19 89 ILE A N 1
ATOM 787 C CA . ILE A 1 89 ? -2.964 0.823 -1.532 1.00 89.19 89 ILE A CA 1
ATOM 788 C C . ILE A 1 89 ? -3.209 -0.300 -2.547 1.00 89.19 89 ILE A C 1
ATOM 790 O O . ILE A 1 89 ? -3.187 -1.473 -2.185 1.00 89.19 89 ILE A O 1
ATOM 794 N N . THR A 1 90 ? -3.401 0.038 -3.822 1.00 87.69 90 THR A N 1
ATOM 795 C CA . THR A 1 90 ? -3.617 -0.944 -4.898 1.00 87.69 90 THR A CA 1
ATOM 796 C C . THR A 1 90 ? -2.411 -1.864 -5.037 1.00 87.69 90 THR A C 1
ATOM 798 O O . THR A 1 90 ? -2.557 -3.082 -4.974 1.00 87.69 90 THR A O 1
ATOM 801 N N . GLU A 1 91 ? -1.217 -1.286 -5.154 1.00 84.31 91 GLU A N 1
ATOM 802 C CA . GLU A 1 91 ? 0.040 -2.024 -5.245 1.00 84.31 91 GLU A CA 1
ATOM 803 C C . GLU A 1 91 ? 0.267 -2.896 -4.002 1.00 84.31 91 GLU A C 1
ATOM 805 O O . GLU A 1 91 ? 0.652 -4.061 -4.104 1.00 84.31 91 GLU A O 1
ATOM 810 N N . PHE A 1 92 ? -0.025 -2.362 -2.815 1.00 88.25 92 PHE A N 1
ATOM 811 C CA . PHE A 1 92 ? 0.121 -3.107 -1.572 1.00 88.25 92 PHE A CA 1
ATOM 812 C C . PHE A 1 92 ? -0.854 -4.286 -1.462 1.00 88.25 92 PHE A C 1
ATOM 814 O O . PHE A 1 92 ? -0.475 -5.355 -0.984 1.00 88.25 92 PHE A O 1
ATOM 821 N N . LEU A 1 93 ? -2.112 -4.122 -1.870 1.00 88.00 93 LEU A N 1
ATOM 822 C CA . LEU A 1 93 ? -3.125 -5.167 -1.724 1.00 88.00 93 LEU A CA 1
ATOM 823 C C . LEU A 1 93 ? -3.029 -6.241 -2.806 1.00 88.00 93 LEU A C 1
ATOM 825 O O . LEU A 1 93 ? -3.211 -7.419 -2.488 1.00 88.00 93 LEU A O 1
ATOM 829 N N . PHE A 1 94 ? -2.724 -5.855 -4.043 1.00 84.19 94 PHE A N 1
ATOM 830 C CA . PHE A 1 94 ? -2.798 -6.736 -5.211 1.00 84.19 94 PHE A CA 1
ATOM 831 C C . PHE A 1 94 ? -1.445 -7.167 -5.769 1.00 84.19 94 PHE A C 1
ATOM 833 O O . PHE A 1 94 ? -1.422 -7.996 -6.669 1.00 84.19 94 PHE A O 1
ATOM 840 N N . ASP A 1 95 ? -0.332 -6.669 -5.221 1.00 73.19 95 ASP A N 1
ATOM 841 C CA . ASP A 1 95 ? 0.974 -6.759 -5.882 1.00 73.19 95 ASP A CA 1
ATOM 842 C C . ASP A 1 95 ? 0.979 -6.023 -7.242 1.00 73.19 95 ASP A C 1
ATOM 844 O O . ASP A 1 95 ? -0.066 -5.691 -7.807 1.00 73.19 95 ASP A O 1
ATOM 848 N N . ASN A 1 96 ? 2.159 -5.726 -7.789 1.00 60.12 96 ASN A N 1
ATOM 849 C CA . ASN A 1 96 ? 2.235 -5.084 -9.114 1.00 60.12 96 ASN A CA 1
ATOM 850 C C . ASN A 1 96 ? 1.696 -5.978 -10.245 1.00 60.12 96 ASN A C 1
ATOM 852 O O . ASN A 1 96 ? 1.322 -5.464 -11.298 1.00 60.12 96 ASN A O 1
ATOM 856 N N . ASP A 1 97 ? 1.582 -7.287 -10.011 1.00 55.22 97 ASP A N 1
ATOM 857 C CA . ASP A 1 97 ? 0.981 -8.253 -10.938 1.00 55.22 97 ASP A CA 1
ATOM 858 C C . ASP A 1 97 ? -0.550 -8.280 -10.811 1.00 55.22 97 ASP A C 1
ATOM 860 O O . ASP A 1 97 ? -1.198 -9.324 -10.763 1.00 55.22 97 ASP A O 1
ATOM 864 N N . SER A 1 98 ? -1.160 -7.091 -10.806 1.00 55.78 98 SER A N 1
ATOM 865 C CA . SER A 1 98 ? -2.619 -6.913 -10.820 1.00 55.78 98 SER A CA 1
ATOM 866 C C . SER A 1 98 ? -3.321 -7.584 -12.013 1.00 55.78 98 SER A C 1
ATOM 868 O O . SER A 1 98 ? -4.545 -7.709 -11.996 1.00 55.78 98 SER A O 1
ATOM 870 N N . ALA A 1 99 ? -2.556 -8.012 -13.024 1.00 57.84 99 ALA A N 1
ATOM 871 C CA . ALA A 1 99 ? -3.023 -8.779 -14.174 1.00 57.84 99 ALA A CA 1
ATOM 872 C C . ALA A 1 99 ? -3.361 -10.244 -13.835 1.00 57.84 99 ALA A C 1
ATOM 874 O O . ALA A 1 99 ? -4.213 -10.824 -14.504 1.00 57.84 99 ALA A O 1
ATOM 875 N N . ASP A 1 100 ? -2.758 -10.818 -12.788 1.00 62.78 100 ASP A N 1
ATOM 876 C CA . ASP A 1 100 ? -2.909 -12.242 -12.453 1.00 62.78 100 ASP A CA 1
ATOM 877 C C . ASP A 1 100 ? -3.995 -12.508 -11.397 1.00 62.78 100 ASP A C 1
ATOM 879 O O . ASP A 1 100 ? -4.412 -13.651 -11.195 1.00 62.78 100 ASP A O 1
ATOM 883 N N . ILE A 1 101 ? -4.487 -11.468 -10.711 1.00 75.56 101 ILE A N 1
ATOM 884 C CA . ILE A 1 101 ? -5.568 -11.623 -9.730 1.00 75.56 101 ILE A CA 1
ATOM 885 C C . ILE A 1 101 ? -6.916 -11.527 -10.438 1.00 75.56 101 ILE A C 1
ATOM 887 O O . ILE A 1 101 ? -7.314 -10.461 -10.914 1.00 75.56 101 ILE A O 1
ATOM 891 N N . ASN A 1 102 ? -7.651 -12.638 -10.432 1.00 82.56 102 ASN A N 1
ATOM 892 C CA . ASN A 1 102 ? -9.016 -12.690 -10.943 1.00 82.56 102 ASN A CA 1
ATOM 893 C C . ASN A 1 102 ? -9.941 -11.689 -10.206 1.00 82.56 102 ASN A C 1
ATOM 895 O O . ASN A 1 102 ? -9.725 -11.322 -9.045 1.00 82.56 102 ASN A O 1
ATOM 899 N N . GLU A 1 103 ? -11.000 -11.231 -10.876 1.00 84.38 103 GLU A N 1
ATOM 900 C CA . GLU A 1 103 ? -11.946 -10.273 -10.284 1.00 84.38 103 GLU A CA 1
ATOM 901 C C . GLU A 1 103 ? -12.582 -10.751 -8.963 1.00 84.38 103 GLU A C 1
ATOM 903 O O . GLU A 1 103 ? -12.660 -9.940 -8.031 1.00 84.38 103 GLU A O 1
ATOM 908 N N . PRO A 1 104 ? -12.990 -12.032 -8.807 1.00 86.50 104 PRO A N 1
ATOM 909 C CA . PRO A 1 104 ? -13.517 -12.538 -7.539 1.00 86.50 104 PRO A CA 1
ATOM 910 C C . PRO A 1 104 ? -12.565 -12.353 -6.350 1.00 86.50 104 PRO A C 1
ATOM 912 O O . PRO A 1 104 ? -12.9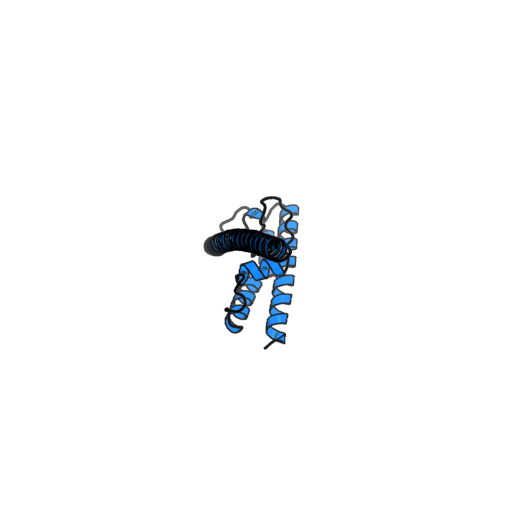93 -11.914 -5.278 1.00 86.50 104 PRO A O 1
ATOM 915 N N . ASP A 1 105 ? -11.274 -12.629 -6.526 1.00 87.25 105 ASP A N 1
ATOM 916 C CA . ASP A 1 105 ? -10.260 -12.465 -5.487 1.00 87.25 105 ASP A CA 1
ATOM 917 C C . ASP A 1 105 ? -9.991 -10.992 -5.196 1.00 87.25 105 ASP A C 1
ATOM 919 O O . ASP A 1 105 ? -9.873 -10.620 -4.023 1.00 87.25 105 ASP A O 1
ATOM 923 N N . ARG A 1 106 ? -9.985 -10.124 -6.220 1.00 88.94 106 ARG A N 1
ATOM 924 C CA . ARG A 1 106 ? -9.872 -8.670 -6.009 1.00 88.94 106 ARG A CA 1
ATOM 925 C C . ARG A 1 106 ? -11.027 -8.145 -5.164 1.00 88.94 106 ARG A C 1
ATOM 927 O O . ARG A 1 106 ? -10.788 -7.447 -4.177 1.00 88.94 106 ARG A O 1
ATOM 934 N N . ARG A 1 107 ? -12.265 -8.531 -5.492 1.00 90.19 107 ARG A N 1
ATOM 935 C CA . ARG A 1 107 ? -13.458 -8.189 -4.699 1.00 90.19 107 ARG A CA 1
ATOM 936 C C . ARG A 1 107 ? -13.328 -8.719 -3.272 1.00 90.19 107 ARG A C 1
ATOM 938 O O . ARG A 1 107 ? -13.504 -7.967 -2.315 1.00 90.19 107 ARG A O 1
ATOM 945 N N . ARG A 1 108 ? -12.965 -9.991 -3.101 1.00 91.50 108 ARG A N 1
ATOM 946 C CA . ARG A 1 108 ? -12.806 -10.604 -1.774 1.00 91.50 108 ARG A CA 1
ATOM 947 C C . ARG A 1 108 ? -11.794 -9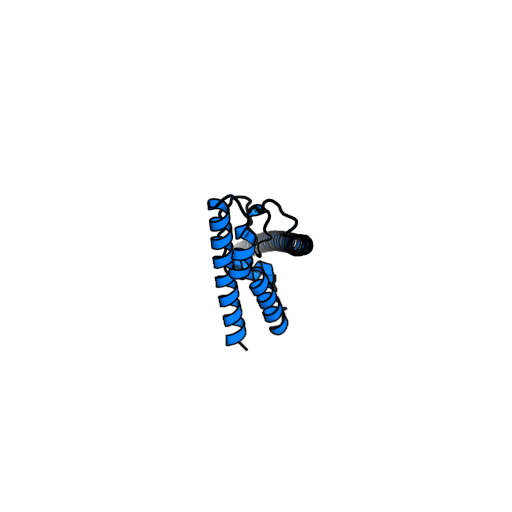.847 -0.910 1.00 91.50 108 ARG A C 1
ATOM 949 O O . ARG A 1 108 ? -12.101 -9.558 0.246 1.00 91.50 108 ARG A O 1
ATOM 956 N N . ILE A 1 109 ? -10.630 -9.498 -1.461 1.00 91.25 109 ILE A N 1
ATOM 957 C CA . ILE A 1 109 ? -9.598 -8.718 -0.763 1.00 91.25 109 ILE A CA 1
ATOM 958 C C . ILE A 1 109 ? -10.151 -7.346 -0.367 1.00 91.25 109 ILE A C 1
ATOM 960 O O . ILE A 1 109 ? -10.129 -7.007 0.814 1.00 91.25 109 ILE A O 1
ATOM 964 N N . LEU A 1 110 ? -10.722 -6.586 -1.308 1.00 93.06 110 LEU A N 1
ATOM 965 C CA . LEU A 1 110 ? -11.281 -5.259 -1.016 1.00 93.06 110 LEU A CA 1
ATOM 966 C C . LEU A 1 110 ? -12.353 -5.312 0.066 1.00 93.06 110 LEU A C 1
ATOM 968 O O . LEU A 1 110 ? -12.346 -4.482 0.973 1.00 93.06 110 LEU A O 1
ATOM 972 N N . ARG A 1 111 ? -13.239 -6.310 0.019 1.00 93.69 111 ARG A N 1
ATOM 973 C CA . ARG A 1 111 ? -14.301 -6.458 1.013 1.00 93.69 111 ARG A CA 1
ATOM 974 C C . ARG A 1 111 ? -13.741 -6.728 2.407 1.00 93.69 111 ARG A C 1
ATOM 976 O O . ARG A 1 111 ? -14.220 -6.149 3.380 1.00 93.69 111 ARG A O 1
ATOM 983 N N . GLN A 1 112 ? -12.721 -7.580 2.509 1.00 92.88 112 GLN A N 1
ATOM 984 C CA . GLN A 1 112 ? -12.036 -7.846 3.776 1.00 92.88 112 GLN A CA 1
ATOM 985 C C . GLN A 1 112 ? -11.370 -6.581 4.329 1.00 92.88 112 GLN A C 1
ATOM 987 O O . GLN A 1 112 ? -11.482 -6.301 5.522 1.00 92.88 112 GLN A O 1
ATOM 992 N N . GLU A 1 113 ? -10.726 -5.793 3.472 1.00 94.19 113 GLU A N 1
ATOM 993 C CA . GLU A 1 113 ? -10.080 -4.540 3.868 1.00 94.19 113 GLU A CA 1
ATOM 994 C C . GLU A 1 113 ? -11.098 -3.463 4.273 1.00 94.19 113 GLU A C 1
ATOM 996 O O . GLU A 1 113 ? -10.915 -2.817 5.303 1.00 94.19 113 GLU A O 1
ATOM 1001 N N . GLN A 1 114 ? -12.221 -3.323 3.559 1.00 94.38 114 GLN A N 1
ATOM 1002 C CA . GLN A 1 114 ? -13.316 -2.415 3.937 1.00 94.38 114 GLN A CA 1
ATOM 1003 C C . GLN A 1 114 ? -13.841 -2.716 5.345 1.00 94.38 114 GLN A C 1
ATOM 1005 O O . GLN A 1 114 ? -14.081 -1.800 6.125 1.00 94.38 114 GLN A O 1
ATOM 1010 N N . ILE A 1 115 ? -13.985 -3.996 5.702 1.00 92.69 115 ILE A N 1
ATOM 1011 C CA . ILE A 1 115 ? -14.441 -4.410 7.039 1.00 92.69 115 ILE A CA 1
ATOM 1012 C C . ILE A 1 115 ? -13.402 -4.070 8.123 1.00 92.69 115 ILE A C 1
ATOM 1014 O O . ILE A 1 115 ? -13.766 -3.750 9.259 1.00 92.69 115 ILE A O 1
ATOM 1018 N N . LYS A 1 116 ? -12.105 -4.148 7.807 1.00 92.06 116 LYS A N 1
ATOM 1019 C CA . LYS A 1 116 ? -11.024 -3.777 8.738 1.00 92.06 116 LYS A CA 1
ATOM 1020 C C . LYS A 1 116 ? -10.938 -2.265 8.942 1.00 92.06 116 LYS A C 1
ATOM 1022 O O . LYS A 1 116 ? -10.730 -1.820 10.067 1.00 92.06 116 LYS A O 1
ATOM 1027 N N . PHE A 1 117 ? -11.122 -1.487 7.878 1.00 93.31 117 PHE A N 1
ATOM 1028 C CA . PHE A 1 117 ? -10.981 -0.026 7.878 1.00 93.31 117 PHE A CA 1
ATOM 1029 C C . PHE A 1 117 ? -12.315 0.726 7.875 1.00 93.31 117 PHE A C 1
ATOM 1031 O O . PHE A 1 117 ? -12.354 1.906 7.542 1.00 93.31 117 PHE A O 1
ATOM 1038 N N . HIS A 1 118 ? -13.409 0.078 8.284 1.00 92.88 118 HIS A N 1
ATOM 1039 C CA . HIS A 1 118 ? -14.694 0.754 8.416 1.00 92.88 118 HIS A CA 1
ATOM 1040 C C . HIS A 1 118 ? -14.638 1.792 9.549 1.00 92.88 118 HIS A C 1
ATOM 1042 O O . HIS A 1 118 ? -14.310 1.411 10.679 1.00 92.88 118 HIS A O 1
ATOM 1048 N N . PRO A 1 119 ? -15.010 3.065 9.316 1.00 92.62 119 PRO A N 1
ATOM 1049 C 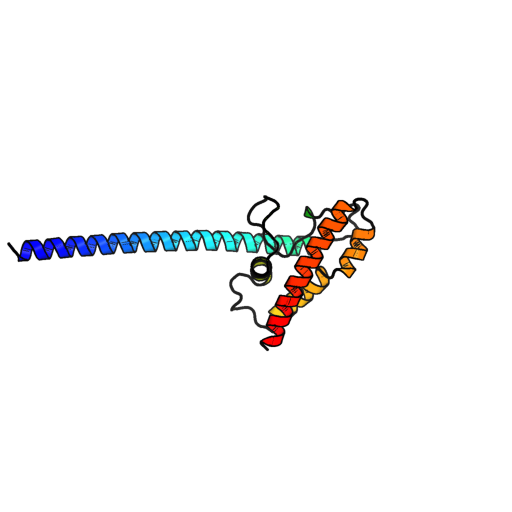CA . PRO A 1 119 ? -14.937 4.107 10.336 1.00 92.62 119 PRO A CA 1
ATOM 1050 C C . PRO A 1 119 ? -15.629 3.720 11.645 1.00 92.62 119 PRO A C 1
ATOM 1052 O O . PRO A 1 119 ? -15.025 3.844 12.704 1.00 92.62 119 PRO A O 1
ATOM 1055 N N . ASP A 1 120 ? -16.851 3.178 11.614 1.00 91.62 120 ASP A N 1
ATOM 1056 C CA . ASP A 1 120 ? -17.594 2.788 12.832 1.00 91.62 120 ASP A CA 1
ATOM 1057 C C . ASP A 1 120 ? -16.836 1.813 13.733 1.00 91.62 120 ASP A C 1
ATOM 1059 O O . ASP A 1 120 ? -16.925 1.887 14.960 1.00 91.62 120 ASP A O 1
ATOM 1063 N N . ARG A 1 121 ? -16.072 0.896 13.131 1.00 88.19 121 ARG A N 1
ATOM 1064 C CA . ARG A 1 121 ? -15.251 -0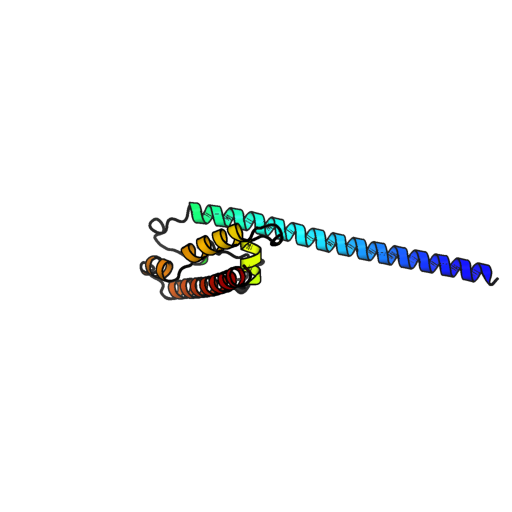.058 13.876 1.00 88.19 121 ARG A CA 1
ATOM 1065 C C . ARG A 1 121 ? -14.177 0.683 14.665 1.00 88.19 121 ARG A C 1
ATOM 1067 O O . ARG A 1 121 ? -13.998 0.427 15.852 1.00 88.19 121 ARG A O 1
ATOM 1074 N N . TRP A 1 122 ? -13.524 1.643 14.019 1.00 89.69 122 TRP A N 1
ATOM 1075 C CA . TRP A 1 122 ? -12.480 2.457 14.627 1.00 89.69 122 TRP A CA 1
ATOM 1076 C C . TRP A 1 122 ? -13.018 3.444 15.657 1.00 89.69 122 TRP A C 1
ATOM 1078 O O . TRP A 1 122 ? -12.392 3.577 16.701 1.00 89.69 122 TRP A O 1
ATOM 10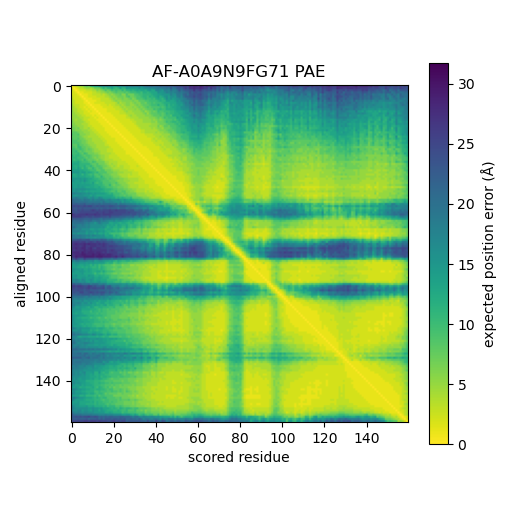88 N N . HIS A 1 123 ? -14.195 4.043 15.449 1.00 89.00 123 HIS A N 1
ATOM 1089 C CA . HIS A 1 123 ? -14.841 4.888 16.463 1.00 89.00 123 HIS A CA 1
ATOM 1090 C C . HIS A 1 123 ? -15.014 4.141 17.792 1.00 89.00 123 HIS A C 1
ATOM 1092 O O . HIS A 1 123 ? -14.693 4.681 18.848 1.00 89.00 123 HIS A O 1
ATOM 1098 N N . ARG A 1 124 ? -15.450 2.873 17.749 1.00 86.44 124 ARG A N 1
ATOM 1099 C CA . ARG A 1 124 ? -15.582 2.036 18.955 1.00 86.44 124 ARG A CA 1
ATOM 1100 C C . ARG A 1 124 ? -14.233 1.732 19.605 1.00 86.44 124 ARG A C 1
ATOM 1102 O O . ARG A 1 124 ? -14.132 1.727 20.827 1.00 86.44 124 ARG A O 1
ATOM 1109 N N . TRP A 1 125 ? -13.208 1.474 18.798 1.00 84.62 125 TRP A N 1
ATOM 1110 C CA . TRP A 1 125 ? -11.876 1.099 19.276 1.00 84.62 125 TRP A CA 1
ATOM 1111 C C . TRP A 1 125 ? -11.137 2.257 19.932 1.00 84.62 125 TRP A C 1
ATOM 1113 O O . TRP A 1 125 ? -10.596 2.117 21.027 1.00 84.62 125 TRP A O 1
ATOM 1123 N N . ILE A 1 126 ? -11.158 3.422 19.297 1.00 86.25 126 ILE A N 1
ATOM 1124 C CA . ILE A 1 126 ? -10.431 4.587 19.790 1.00 86.25 126 ILE A CA 1
ATOM 1125 C C . ILE A 1 126 ? -11.197 5.341 20.882 1.00 86.25 126 ILE A C 1
ATOM 1127 O O . ILE A 1 126 ? -10.601 6.176 21.553 1.00 86.25 126 ILE A O 1
ATOM 1131 N N . ALA A 1 127 ? -12.489 5.060 21.102 1.00 84.44 127 ALA A N 1
ATOM 1132 C CA . ALA A 1 127 ? -13.279 5.695 22.162 1.00 84.44 127 ALA A CA 1
ATOM 1133 C C . ALA A 1 127 ? -12.619 5.556 23.546 1.00 84.44 127 ALA A C 1
ATOM 1135 O O . ALA A 1 127 ? -12.675 6.486 24.347 1.00 84.44 127 ALA A O 1
ATOM 1136 N N . LYS A 1 128 ? -11.935 4.427 23.790 1.00 79.19 128 LYS A N 1
ATOM 1137 C CA . LYS A 1 128 ? -11.207 4.129 25.035 1.00 79.19 128 LYS A CA 1
ATOM 1138 C C . LYS A 1 128 ? -9.866 4.875 25.167 1.00 79.19 128 LYS A C 1
ATOM 1140 O O . LYS A 1 128 ? -9.248 4.827 26.226 1.00 79.19 128 LYS A O 1
ATOM 1145 N N . MET A 1 129 ? -9.378 5.535 24.114 1.00 83.75 129 MET A N 1
ATOM 1146 C CA . MET A 1 129 ? -8.085 6.227 24.141 1.00 83.75 129 MET A CA 1
ATOM 1147 C C . MET A 1 129 ? -8.167 7.541 24.929 1.00 83.75 129 MET A C 1
ATOM 1149 O O . MET A 1 129 ? -9.183 8.230 24.909 1.00 83.75 129 MET A O 1
ATOM 1153 N N . GLN A 1 130 ? -7.071 7.925 25.584 1.00 79.44 130 GLN A N 1
ATOM 1154 C CA . GLN A 1 130 ? -7.006 9.178 26.351 1.00 79.44 130 GLN A CA 1
ATOM 1155 C C . GLN A 1 130 ? -6.651 10.402 25.487 1.00 79.44 130 GLN A C 1
ATOM 1157 O O . GLN A 1 130 ? -7.058 11.513 25.802 1.00 79.44 130 GLN A O 1
ATOM 1162 N N . SER A 1 131 ? -5.901 10.214 24.394 1.00 86.38 131 SER A N 1
ATOM 1163 C CA . SER A 1 131 ? -5.428 11.315 23.542 1.00 86.38 131 SER A CA 1
ATOM 1164 C C . SER A 1 131 ? -6.378 11.586 22.376 1.00 86.38 131 SER A C 1
ATOM 1166 O O . SER A 1 131 ? -6.401 10.821 21.414 1.00 86.38 131 SER A O 1
ATOM 1168 N N . GLU A 1 132 ? -7.110 12.701 22.421 1.00 87.06 132 GLU A N 1
ATOM 1169 C CA . GLU A 1 132 ? -7.959 13.164 21.308 1.00 87.06 132 GLU A CA 1
ATOM 1170 C C . GLU A 1 132 ? -7.161 13.454 20.030 1.00 87.06 132 GLU A C 1
ATOM 1172 O O . GLU A 1 132 ? -7.601 13.142 18.925 1.00 87.06 132 GLU A O 1
ATOM 1177 N N . GLN A 1 133 ? -5.943 13.986 20.164 1.00 87.94 133 GLN A N 1
ATOM 1178 C CA . GLN A 1 133 ? -5.071 14.236 19.015 1.00 87.94 133 GLN A CA 1
ATOM 1179 C C . GLN A 1 133 ? -4.744 12.935 18.268 1.00 87.94 133 GLN A C 1
ATOM 1181 O O . GLN A 1 133 ? -4.777 12.895 17.037 1.00 87.94 133 GLN A O 1
ATOM 1186 N N . GLU A 1 134 ? -4.460 11.861 19.008 1.00 85.62 134 GLU A N 1
ATOM 1187 C CA . GLU A 1 134 ? -4.152 10.563 18.412 1.00 85.62 134 GLU A CA 1
ATOM 1188 C C . GLU A 1 134 ? -5.405 9.898 17.827 1.00 85.62 134 GLU A C 1
ATOM 1190 O O . GLU A 1 134 ? -5.334 9.320 16.741 1.00 85.62 134 GLU A O 1
ATOM 1195 N N . LYS A 1 135 ? -6.570 10.046 18.481 1.00 88.88 135 LYS A N 1
ATOM 1196 C CA . LYS A 1 135 ? -7.863 9.598 17.933 1.00 88.88 135 LYS A CA 1
ATOM 1197 C C . LYS A 1 135 ? -8.130 10.221 16.567 1.00 88.88 135 LYS A C 1
ATOM 1199 O O . LYS A 1 135 ? -8.384 9.489 15.612 1.00 88.88 135 LYS A O 1
ATOM 1204 N N . ASN A 1 136 ? -8.011 11.544 16.464 1.00 89.50 136 ASN A N 1
ATOM 1205 C CA . ASN A 1 136 ? -8.250 12.270 15.216 1.00 89.50 136 ASN A CA 1
ATOM 1206 C C . ASN A 1 136 ? -7.276 11.827 14.121 1.00 89.50 136 ASN A C 1
ATOM 1208 O O . ASN A 1 136 ? -7.698 11.502 13.015 1.00 89.50 136 ASN A O 1
ATOM 1212 N N . LYS A 1 137 ? -5.986 11.680 14.449 1.00 88.69 137 LYS A N 1
ATOM 1213 C CA . LYS A 1 137 ? -4.971 11.194 13.501 1.00 88.69 137 LYS A CA 1
ATOM 1214 C C . LYS A 1 137 ? -5.286 9.792 12.966 1.00 88.69 137 LYS A C 1
ATOM 1216 O O . LYS A 1 137 ? -5.085 9.524 11.779 1.00 88.69 137 LYS A O 1
ATOM 1221 N N . ILE A 1 138 ? -5.761 8.891 13.827 1.00 89.12 138 ILE A N 1
ATOM 1222 C CA . ILE A 1 138 ? -6.172 7.537 13.435 1.00 89.12 138 ILE A CA 1
ATOM 1223 C C . ILE A 1 138 ? -7.434 7.595 12.568 1.00 89.12 138 ILE A C 1
ATOM 1225 O O . ILE A 1 138 ? -7.446 6.983 11.500 1.00 89.12 138 ILE A O 1
ATOM 1229 N N . LEU A 1 139 ? -8.463 8.344 12.978 1.00 91.25 139 LEU A N 1
ATOM 1230 C CA . LEU A 1 139 ? -9.712 8.473 12.221 1.00 91.25 139 LEU A CA 1
ATOM 1231 C C . LEU A 1 139 ? -9.497 9.076 10.842 1.00 91.25 139 LEU A C 1
ATOM 1233 O O . LEU A 1 139 ? -10.002 8.524 9.871 1.00 91.25 139 LEU A O 1
ATOM 1237 N N . ASP A 1 140 ? -8.720 10.149 10.727 1.00 90.81 140 ASP A N 1
ATOM 1238 C CA . ASP A 1 140 ? -8.420 10.781 9.440 1.00 90.81 140 ASP A CA 1
ATOM 1239 C C . ASP A 1 140 ? -7.775 9.781 8.475 1.00 90.81 140 ASP A C 1
ATOM 1241 O O . ASP A 1 140 ? -8.131 9.689 7.295 1.00 90.81 140 ASP A O 1
ATOM 1245 N N . ARG A 1 141 ? -6.852 8.967 8.997 1.00 90.94 141 ARG A N 1
ATOM 1246 C CA . ARG A 1 141 ? -6.157 7.923 8.240 1.00 90.94 141 ARG A CA 1
ATOM 1247 C C . ARG A 1 141 ? -7.107 6.798 7.827 1.00 90.94 141 ARG A C 1
ATOM 1249 O O . ARG A 1 141 ? -7.094 6.404 6.661 1.00 90.94 141 ARG A O 1
ATOM 1256 N N . VAL A 1 142 ? -7.955 6.326 8.741 1.00 92.50 142 VAL A N 1
ATOM 1257 C CA . VAL A 1 142 ? -8.988 5.306 8.484 1.00 92.50 142 VAL A CA 1
ATOM 1258 C C . VAL A 1 142 ? -9.999 5.798 7.452 1.00 92.50 142 VAL A C 1
ATOM 1260 O O . VAL A 1 142 ? -10.261 5.093 6.481 1.00 92.50 142 VAL A O 1
ATOM 1263 N N . ASN A 1 143 ? -10.512 7.019 7.603 1.00 93.38 143 ASN A N 1
ATOM 1264 C CA . ASN A 1 143 ? -11.471 7.629 6.685 1.00 93.38 143 ASN A CA 1
ATOM 1265 C C . ASN A 1 143 ? -10.897 7.716 5.273 1.00 93.38 143 ASN A C 1
ATOM 1267 O O . ASN A 1 143 ? -11.546 7.303 4.311 1.00 93.38 143 ASN A O 1
ATOM 1271 N N . LYS A 1 144 ? -9.650 8.175 5.147 1.00 93.19 144 LYS A N 1
ATOM 1272 C CA . LYS A 1 144 ? -8.977 8.267 3.852 1.00 93.19 144 LYS A CA 1
ATOM 1273 C C . LYS A 1 144 ? -8.760 6.895 3.205 1.00 93.19 144 LYS A C 1
ATOM 1275 O O . LYS A 1 144 ? -8.978 6.752 2.005 1.00 93.19 144 LYS A O 1
ATOM 1280 N N . ILE A 1 145 ? -8.377 5.878 3.981 1.00 93.56 145 ILE A N 1
ATOM 1281 C CA . ILE A 1 145 ? -8.259 4.497 3.484 1.00 93.56 145 ILE A CA 1
ATOM 1282 C C . ILE A 1 145 ? -9.627 3.963 3.049 1.00 93.56 145 ILE A C 1
ATOM 1284 O O . ILE A 1 145 ? -9.745 3.431 1.950 1.00 93.56 145 ILE A O 1
ATOM 1288 N N . SER A 1 146 ? -10.664 4.145 3.867 1.00 95.00 146 SER A N 1
ATOM 1289 C CA . SER A 1 146 ? -12.031 3.704 3.573 1.00 95.00 146 SER A CA 1
ATOM 1290 C C . SER A 1 146 ? -12.553 4.307 2.264 1.00 95.00 146 SER A C 1
ATOM 1292 O O . SER A 1 146 ? -13.081 3.588 1.418 1.00 95.00 146 SER A O 1
ATOM 1294 N N . GLN A 1 147 ? -12.333 5.607 2.042 1.00 95.25 147 GLN A N 1
ATOM 1295 C CA . GLN A 1 147 ? -12.689 6.279 0.786 1.00 95.25 147 GLN A CA 1
ATOM 1296 C C . GLN A 1 147 ? -11.979 5.658 -0.423 1.00 95.25 147 GLN A C 1
ATOM 1298 O O . GLN A 1 147 ? -12.618 5.385 -1.438 1.00 95.25 147 GLN A O 1
ATOM 1303 N N . ILE A 1 148 ? -10.676 5.385 -0.307 1.00 94.75 148 ILE A N 1
ATOM 1304 C CA . ILE A 1 148 ? -9.897 4.754 -1.379 1.00 94.75 148 ILE A CA 1
ATOM 1305 C C . ILE A 1 148 ? -10.392 3.330 -1.657 1.00 94.75 148 ILE A C 1
ATOM 1307 O O . ILE A 1 148 ? -10.569 2.963 -2.816 1.00 94.75 148 ILE A O 1
ATOM 1311 N N . LEU A 1 149 ? -10.646 2.533 -0.617 1.00 95.06 149 LEU A N 1
ATOM 1312 C CA . LEU A 1 149 ? -11.155 1.167 -0.763 1.00 95.06 149 LEU A CA 1
ATOM 1313 C C . LEU A 1 149 ? -12.535 1.141 -1.431 1.00 95.06 149 LEU A C 1
ATOM 1315 O O . LEU A 1 149 ? -12.792 0.267 -2.255 1.00 95.06 149 LEU A O 1
ATOM 1319 N N . ASN A 1 150 ? -13.403 2.107 -1.122 1.00 94.50 150 ASN A N 1
ATOM 1320 C CA . ASN A 1 150 ? -14.710 2.243 -1.766 1.00 94.50 150 ASN A CA 1
ATOM 1321 C C . ASN A 1 150 ? -14.588 2.637 -3.243 1.00 94.50 150 ASN A C 1
ATOM 1323 O O . ASN A 1 150 ? -15.277 2.058 -4.078 1.00 94.50 150 ASN A O 1
ATOM 1327 N N . ALA A 1 151 ? -13.682 3.558 -3.580 1.00 94.06 151 ALA A N 1
ATOM 1328 C CA . ALA A 1 151 ? -13.405 3.902 -4.974 1.00 94.06 151 ALA A CA 1
ATOM 1329 C C . ALA A 1 151 ? -12.887 2.685 -5.764 1.00 94.06 151 ALA A C 1
ATOM 1331 O O . ALA A 1 151 ? -13.390 2.385 -6.843 1.00 94.06 151 ALA A O 1
ATOM 1332 N N . LEU A 1 152 ? -11.946 1.928 -5.187 1.00 92.19 152 LEU A N 1
ATOM 1333 C CA . LEU A 1 152 ? -11.428 0.694 -5.788 1.00 92.19 152 LEU A CA 1
ATOM 1334 C C . LEU A 1 152 ? -12.508 -0.378 -5.957 1.00 92.19 152 LEU A C 1
ATOM 1336 O O . LEU A 1 152 ? -12.506 -1.096 -6.952 1.00 92.19 152 LEU A O 1
ATOM 1340 N N . TRP A 1 153 ? -13.425 -0.496 -4.997 1.00 92.25 153 TRP A N 1
ATOM 1341 C CA . TRP A 1 153 ? -14.549 -1.423 -5.090 1.00 92.25 153 TRP A CA 1
ATOM 1342 C C . TRP A 1 153 ? -15.469 -1.073 -6.258 1.00 92.25 153 TRP A C 1
ATOM 1344 O O . TRP A 1 153 ? -15.774 -1.948 -7.065 1.00 92.25 153 TRP A O 1
ATOM 1354 N N . ASN A 1 154 ? -15.859 0.196 -6.380 1.00 91.00 154 ASN A N 1
ATOM 1355 C CA . ASN A 1 154 ? -16.730 0.649 -7.463 1.00 91.00 154 ASN A CA 1
ATOM 1356 C C . ASN A 1 154 ? -16.092 0.403 -8.834 1.00 91.00 154 ASN A C 1
ATOM 1358 O O . ASN A 1 154 ? -16.758 -0.112 -9.719 1.00 91.00 154 ASN A O 1
ATOM 1362 N N . GLU A 1 155 ? -14.786 0.631 -8.982 1.00 89.19 155 GLU A N 1
ATOM 1363 C CA . GLU A 1 155 ? -14.070 0.350 -10.236 1.00 89.19 155 GLU A CA 1
ATOM 1364 C C . GLU A 1 155 ? -14.053 -1.129 -10.627 1.00 89.19 155 GLU A C 1
ATOM 1366 O O . GLU A 1 155 ? -14.001 -1.448 -11.812 1.00 89.19 155 GLU A O 1
ATOM 1371 N N . VAL A 1 156 ? -14.058 -2.038 -9.650 1.00 85.94 156 VAL A N 1
ATOM 1372 C CA . VAL A 1 156 ? -14.145 -3.482 -9.911 1.00 85.94 156 VAL A CA 1
ATOM 1373 C C . VAL A 1 156 ? -15.592 -3.902 -10.177 1.00 85.94 156 VAL A C 1
ATOM 1375 O O . VAL A 1 156 ? -15.818 -4.868 -10.893 1.00 85.94 156 VAL A O 1
ATOM 1378 N N . VAL A 1 157 ? -16.578 -3.202 -9.613 1.00 83.12 157 VAL A N 1
ATOM 1379 C CA . VAL A 1 157 ? -18.000 -3.492 -9.846 1.00 83.12 157 VAL A CA 1
ATOM 1380 C C . VAL A 1 157 ? -18.489 -2.954 -11.186 1.00 83.12 157 VAL A C 1
ATOM 1382 O O . VAL A 1 157 ? -19.213 -3.665 -11.865 1.00 83.12 157 VAL A O 1
ATOM 1385 N N . GLU A 1 158 ? -18.074 -1.753 -11.585 1.00 76.19 158 GLU A N 1
ATOM 1386 C CA . GLU A 1 158 ? -18.449 -1.124 -12.861 1.00 76.19 158 GLU A CA 1
ATOM 1387 C C . GLU A 1 158 ? -17.810 -1.801 -14.085 1.00 76.19 158 GLU A C 1
ATOM 1389 O O . GLU A 1 158 ? -18.275 -1.604 -15.205 1.00 76.19 158 GLU A O 1
ATOM 1394 N N . LYS A 1 159 ? -16.732 -2.569 -13.887 1.00 60.66 159 LYS A N 1
ATOM 1395 C CA . LYS A 1 159 ? -16.023 -3.288 -14.957 1.00 60.66 159 LYS A CA 1
ATOM 1396 C C . LYS A 1 159 ? -16.499 -4.725 -15.188 1.00 60.66 159 LYS A C 1
ATOM 1398 O O . LYS A 1 159 ? -16.135 -5.279 -16.223 1.00 60.66 159 LYS A O 1
ATOM 1403 N N . SER A 1 160 ? -17.260 -5.307 -14.259 1.00 55.09 160 SER A N 1
ATOM 1404 C CA . SER A 1 160 ? -17.843 -6.654 -14.398 1.00 55.09 160 SER A CA 1
ATOM 1405 C C . SER A 1 160 ? -19.253 -6.595 -14.968 1.00 55.09 160 SER A C 1
ATOM 1407 O O . SER A 1 160 ? -19.617 -7.552 -15.682 1.00 55.09 160 SER A O 1
#

InterPro domains:
  IPR038753 NF-kappa-B inhibitor-like protein 1 [PTHR15263] (3-156)

pLDDT: mean 82.78, std 12.23, range [39.75, 95.25]